Protein AF-A0A0L6VT20-F1 (afdb_monomer)

Organism: NCBI:txid27349

pLDDT: mean 80.88, std 16.3, range [39.09, 96.62]

Secondary structure (DSSP, 8-state):
--HHHHTTSTT-EEEEEEEEEEEEEEE-TTS-EEEEEEEEEEEEEEETTTS-HHHHHHHHHHHHHHHSTTHHHHHHHHT-S---HHHHHHHHHHHHHTT-SEEEEEEE---HHHHHHHHHHHHHHHHHHHHHHHHHHHHHHHHTTS-------------PPP-

Structure (mmCIF, N/CA/C/O backbone):
data_AF-A0A0L6VT20-F1
#
_entry.id   AF-A0A0L6VT20-F1
#
loop_
_atom_site.group_PDB
_atom_site.id
_atom_site.type_symbol
_atom_site.label_atom_id
_atom_site.label_alt_id
_atom_site.label_comp_id
_atom_site.label_asym_id
_atom_site.label_entity_id
_atom_site.label_seq_id
_atom_site.pdbx_PDB_ins_code
_atom_site.Cartn_x
_atom_site.Cartn_y
_atom_site.Cartn_z
_atom_site.occupancy
_atom_site.B_iso_or_equiv
_atom_site.auth_seq_id
_atom_site.auth_comp_id
_atom_site.auth_asym_id
_atom_site.auth_atom_id
_atom_site.pdbx_PDB_model_num
ATOM 1 N N . MET A 1 1 ? 6.187 13.310 29.687 1.00 51.03 1 MET A N 1
ATOM 2 C CA . MET A 1 1 ? 5.054 12.446 29.311 1.00 51.03 1 MET A CA 1
ATOM 3 C C . MET A 1 1 ? 4.873 11.420 30.413 1.00 51.03 1 MET A C 1
ATOM 5 O O . MET A 1 1 ? 5.874 10.930 30.921 1.00 51.03 1 MET A O 1
ATOM 9 N N . ASP A 1 2 ? 3.636 11.226 30.868 1.00 49.44 2 ASP A N 1
ATOM 10 C CA . ASP A 1 2 ? 3.290 10.273 31.927 1.00 49.44 2 ASP A CA 1
ATOM 11 C C . ASP A 1 2 ? 3.105 8.881 31.290 1.00 49.44 2 ASP A C 1
ATOM 13 O O . ASP A 1 2 ? 2.214 8.739 30.449 1.00 49.44 2 ASP A O 1
ATOM 17 N N . PRO A 1 3 ? 3.906 7.864 31.659 1.00 59.19 3 PRO A N 1
ATOM 18 C CA . PRO A 1 3 ? 3.813 6.515 31.088 1.00 59.19 3 PRO A CA 1
ATOM 19 C C . PRO A 1 3 ? 2.463 5.828 31.359 1.00 59.19 3 PRO A C 1
ATOM 21 O O . PRO A 1 3 ? 2.144 4.812 30.747 1.00 59.19 3 PRO A O 1
ATOM 24 N N . SER A 1 4 ? 1.641 6.380 32.255 1.00 57.66 4 SER A N 1
ATOM 25 C CA . SER A 1 4 ? 0.294 5.884 32.544 1.00 57.66 4 SER A CA 1
ATOM 26 C C . SER A 1 4 ? -0.717 6.228 31.444 1.00 57.66 4 SER A C 1
ATOM 28 O O . SER A 1 4 ? -1.735 5.551 31.340 1.00 57.66 4 SER A O 1
ATOM 30 N N . ILE A 1 5 ? -0.459 7.256 30.622 1.00 55.66 5 ILE A N 1
ATOM 31 C CA . ILE A 1 5 ? -1.345 7.640 29.507 1.00 55.66 5 ILE A CA 1
ATOM 32 C C . ILE A 1 5 ? -1.154 6.705 28.303 1.00 55.66 5 ILE A C 1
ATOM 34 O O . ILE A 1 5 ? -2.144 6.323 27.684 1.00 55.66 5 ILE A O 1
ATOM 38 N N . GLU A 1 6 ? 0.075 6.250 28.033 1.00 55.34 6 GLU A N 1
ATOM 39 C CA . GLU A 1 6 ? 0.382 5.331 26.919 1.00 55.34 6 GLU A CA 1
ATOM 40 C C . GLU A 1 6 ? -0.306 3.961 27.050 1.00 55.34 6 GLU A C 1
ATOM 42 O O . GLU A 1 6 ? -0.671 3.337 26.057 1.00 55.34 6 GLU A O 1
ATOM 47 N N . LEU A 1 7 ? -0.540 3.483 28.277 1.00 60.34 7 LEU A N 1
ATOM 48 C CA . LEU A 1 7 ? -1.258 2.222 28.501 1.00 60.34 7 LEU A CA 1
ATOM 49 C C . LEU A 1 7 ? -2.780 2.352 28.354 1.00 60.34 7 LEU A C 1
ATOM 51 O O . LEU A 1 7 ? -3.451 1.345 28.136 1.00 60.34 7 LEU A O 1
ATOM 55 N N . LEU A 1 8 ? -3.335 3.562 28.473 1.00 64.38 8 LEU A N 1
ATOM 56 C CA . LEU A 1 8 ? -4.781 3.793 28.378 1.00 64.38 8 LEU A CA 1
ATOM 57 C C . LEU A 1 8 ? -5.268 3.918 26.930 1.00 64.38 8 LEU A C 1
ATOM 59 O O . LEU A 1 8 ? -6.458 3.740 26.676 1.00 64.38 8 LEU A O 1
ATOM 63 N N . SER A 1 9 ? -4.371 4.218 25.990 1.00 73.12 9 SER A N 1
ATOM 64 C CA . SER A 1 9 ? -4.683 4.366 24.567 1.00 73.12 9 SER A CA 1
ATOM 65 C C . SER A 1 9 ? -4.576 3.056 23.781 1.00 73.12 9 SER A C 1
ATOM 67 O O . SER A 1 9 ? -5.111 2.971 22.670 1.00 73.12 9 SER A O 1
ATOM 69 N N . LEU A 1 10 ? -3.943 2.016 24.334 1.00 84.81 10 LEU A N 1
ATOM 70 C CA . LEU A 1 10 ? -3.801 0.719 23.670 1.00 84.81 10 LEU A CA 1
ATOM 71 C C . LEU A 1 10 ? -5.170 0.105 23.331 1.00 84.81 10 LEU A C 1
ATOM 73 O O . LEU A 1 10 ? -6.092 0.097 24.142 1.00 84.81 10 LEU A O 1
ATOM 77 N N . GLY A 1 11 ? -5.302 -0.428 22.118 1.00 87.38 11 GLY A N 1
ATOM 78 C CA . GLY A 1 11 ? -6.552 -0.994 21.616 1.00 87.38 11 GLY A CA 1
ATOM 79 C C . GLY A 1 11 ? -7.567 0.045 21.135 1.00 87.38 11 GLY A C 1
ATOM 80 O O . GLY A 1 11 ? -8.661 -0.331 20.722 1.00 87.38 11 GLY A O 1
ATOM 81 N N . THR A 1 12 ? -7.227 1.340 21.134 1.00 90.56 12 THR A N 1
ATOM 82 C CA . THR A 1 12 ? -8.112 2.373 20.576 1.00 90.56 12 THR A CA 1
ATOM 83 C C . THR A 1 12 ? -8.355 2.105 19.086 1.00 90.56 12 THR A C 1
ATOM 85 O O . THR A 1 12 ? -7.387 2.019 18.321 1.00 90.56 12 THR A O 1
ATOM 88 N N . PRO A 1 13 ? -9.622 1.984 18.643 1.00 93.75 13 PRO A N 1
ATOM 89 C CA . PRO A 1 13 ? -9.936 1.763 17.243 1.00 93.75 13 PRO A CA 1
ATOM 90 C C . PRO A 1 13 ? -9.739 3.053 16.440 1.00 93.75 13 PRO A C 1
ATOM 92 O O . PRO A 1 13 ? -10.381 4.075 16.687 1.00 93.75 13 PRO A O 1
ATOM 95 N N . VAL A 1 14 ? -8.882 2.983 15.429 1.00 94.88 14 VAL A N 1
ATOM 96 C CA . VAL A 1 14 ? -8.586 4.050 14.475 1.00 94.88 14 VAL A CA 1
ATOM 97 C C . VAL A 1 14 ? -9.022 3.597 13.088 1.00 94.88 14 VAL A C 1
ATOM 99 O O . VAL A 1 14 ? -8.600 2.557 12.578 1.00 94.88 14 VAL A O 1
ATOM 102 N N . LYS A 1 15 ? -9.881 4.382 12.441 1.00 96.62 15 LYS A N 1
ATOM 103 C CA . LYS A 1 15 ? -10.275 4.136 11.056 1.00 96.62 15 LYS A CA 1
ATOM 104 C C . LYS A 1 15 ? -9.187 4.640 10.115 1.00 96.62 15 LYS A C 1
ATOM 106 O O . LYS A 1 15 ? -8.813 5.808 10.155 1.00 96.62 15 LYS A O 1
ATOM 111 N N . VAL A 1 16 ? -8.725 3.785 9.215 1.00 95.25 16 VAL A N 1
ATOM 112 C CA . VAL A 1 16 ? -7.768 4.157 8.172 1.00 95.25 16 VAL A CA 1
ATOM 113 C C . VAL A 1 16 ? -8.502 4.270 6.843 1.00 95.25 16 VAL A C 1
ATOM 115 O O . VAL A 1 16 ? -8.958 3.268 6.291 1.00 95.25 16 VAL A O 1
ATOM 118 N N . LEU A 1 17 ? -8.604 5.490 6.318 1.00 96.06 17 LEU A N 1
ATOM 119 C CA . LEU A 1 17 ? -9.138 5.773 4.992 1.00 96.06 17 LEU A CA 1
ATOM 120 C C . LEU A 1 17 ? -8.035 5.615 3.947 1.00 96.06 17 LEU A C 1
ATOM 122 O O . LEU A 1 17 ? -7.075 6.382 3.922 1.00 96.06 17 LEU A O 1
ATOM 126 N N . ILE A 1 18 ? -8.180 4.632 3.069 1.00 94.56 18 ILE A N 1
ATOM 127 C CA . ILE A 1 18 ? -7.185 4.273 2.064 1.00 94.56 18 ILE A CA 1
ATOM 128 C C . ILE A 1 18 ? -7.629 4.840 0.721 1.00 94.56 18 ILE A C 1
ATOM 130 O O . ILE A 1 18 ? -8.602 4.372 0.136 1.00 94.56 18 ILE A O 1
ATOM 134 N N . LYS A 1 19 ? -6.894 5.822 0.209 1.00 94.50 19 LYS A N 1
ATOM 135 C CA . LYS A 1 19 ? -7.052 6.346 -1.152 1.00 94.50 19 LYS A CA 1
ATOM 136 C C . LYS A 1 19 ? -5.949 5.769 -2.015 1.00 94.50 19 LYS A C 1
ATOM 138 O O . LYS A 1 19 ? -4.782 5.870 -1.640 1.00 94.50 19 LYS A O 1
ATOM 143 N N . PHE A 1 20 ? -6.277 5.186 -3.162 1.00 92.12 20 PHE A N 1
ATOM 144 C CA . PHE A 1 20 ? -5.255 4.611 -4.031 1.00 92.12 20 PHE A CA 1
ATOM 145 C C . PHE A 1 20 ? -5.377 5.058 -5.483 1.00 92.12 20 PHE A C 1
ATOM 147 O O . PHE A 1 20 ? -6.468 5.220 -6.019 1.00 92.12 20 PHE A O 1
ATOM 154 N N . SER A 1 21 ? -4.220 5.235 -6.119 1.00 92.12 21 SER A N 1
ATOM 155 C CA . SER A 1 21 ? -4.053 5.488 -7.547 1.00 92.12 21 SER A CA 1
ATOM 156 C C . SER A 1 21 ? -2.948 4.580 -8.082 1.00 92.12 21 SER A C 1
ATOM 158 O O . SER A 1 21 ? -1.760 4.773 -7.809 1.00 92.12 21 SER A O 1
ATOM 160 N N . LEU A 1 22 ? -3.353 3.528 -8.793 1.00 90.81 22 LEU A N 1
ATOM 161 C CA . LEU A 1 22 ? -2.498 2.422 -9.218 1.00 90.81 22 LEU A CA 1
ATOM 162 C C . LEU A 1 22 ? -2.567 2.232 -10.736 1.00 90.81 22 LEU A C 1
ATOM 164 O O . LEU A 1 22 ? -3.502 2.666 -11.397 1.00 90.81 22 LEU A O 1
ATOM 168 N N . PHE A 1 23 ? -1.583 1.530 -11.292 1.00 90.00 23 PHE A N 1
ATOM 169 C CA . PHE A 1 23 ? -1.570 1.099 -12.691 1.00 90.00 23 PHE A CA 1
ATOM 170 C C . PHE A 1 23 ? -1.623 -0.426 -12.782 1.00 90.00 23 PHE A C 1
ATOM 172 O O . PHE A 1 23 ? -0.671 -1.118 -12.423 1.00 90.00 23 PHE A O 1
ATOM 179 N N . ILE A 1 24 ? -2.712 -0.969 -13.309 1.00 88.44 24 ILE A N 1
ATOM 180 C CA . ILE A 1 24 ? -2.854 -2.411 -13.523 1.00 88.44 24 ILE A CA 1
ATOM 181 C C . ILE A 1 24 ? -2.384 -2.801 -14.931 1.00 88.44 24 ILE A C 1
ATOM 183 O O . ILE A 1 24 ? -2.573 -2.040 -15.887 1.00 88.44 24 ILE A O 1
ATOM 187 N N . PRO A 1 25 ? -1.758 -3.978 -15.097 1.00 87.25 25 PRO A N 1
ATOM 188 C CA . PRO A 1 25 ? -1.450 -4.492 -16.417 1.00 87.25 25 PRO A CA 1
ATOM 189 C C . PRO A 1 25 ? -2.742 -4.953 -17.103 1.00 87.25 25 PRO A C 1
ATOM 191 O O . PRO A 1 25 ? -3.470 -5.793 -16.585 1.00 87.25 25 PRO A O 1
ATOM 194 N N . ALA A 1 26 ? -2.995 -4.433 -18.296 1.00 88.25 26 ALA A N 1
ATOM 195 C CA . ALA A 1 26 ? -4.074 -4.851 -19.180 1.00 88.25 26 ALA A CA 1
ATOM 196 C C . ALA A 1 26 ? -3.505 -5.233 -20.550 1.00 88.25 26 ALA A C 1
ATOM 198 O O . ALA A 1 26 ? -2.336 -4.975 -20.850 1.00 88.25 26 ALA A O 1
ATOM 199 N N . LYS A 1 27 ? -4.332 -5.841 -21.395 1.00 89.00 27 LYS A N 1
ATOM 200 C CA . LYS A 1 27 ? -4.003 -6.083 -22.799 1.00 89.00 27 LYS A CA 1
ATOM 201 C C . LYS A 1 27 ? -4.845 -5.180 -23.685 1.00 89.00 27 LYS A C 1
ATOM 203 O O . LYS A 1 27 ? -6.040 -5.023 -23.452 1.00 89.00 27 LYS A O 1
ATOM 208 N N . ASN A 1 28 ? -4.231 -4.601 -24.710 1.00 88.00 28 ASN A N 1
ATOM 209 C CA . ASN A 1 28 ? -4.969 -3.884 -25.747 1.00 88.00 28 ASN A CA 1
ATOM 210 C C . ASN A 1 28 ? -5.473 -4.838 -26.848 1.00 88.00 28 ASN A C 1
ATOM 212 O O . ASN A 1 28 ? -5.166 -6.028 -26.841 1.00 88.00 28 ASN A O 1
ATOM 216 N N . LYS A 1 29 ? -6.192 -4.300 -27.845 1.00 89.25 29 LYS A N 1
ATOM 217 C CA . LYS A 1 29 ? -6.720 -5.065 -28.997 1.00 89.25 29 LYS A CA 1
ATOM 218 C C . LYS A 1 29 ? -5.659 -5.836 -29.807 1.00 89.25 29 LYS A C 1
ATOM 220 O O . LYS A 1 29 ? -6.023 -6.656 -30.634 1.00 89.25 29 LYS A O 1
ATOM 225 N N . LYS A 1 30 ? -4.367 -5.541 -29.621 1.00 90.44 30 LYS A N 1
ATOM 226 C CA . LYS A 1 30 ? -3.233 -6.195 -30.298 1.00 90.44 30 LYS A CA 1
ATOM 227 C C . LYS A 1 30 ? -2.473 -7.148 -29.362 1.00 90.44 30 LYS A C 1
ATOM 229 O O . LYS A 1 30 ? -1.294 -7.392 -29.598 1.00 90.44 30 LYS A O 1
ATOM 234 N N . ASP A 1 31 ? -3.091 -7.577 -28.257 1.00 87.31 31 ASP A N 1
ATOM 235 C CA . ASP A 1 31 ? -2.490 -8.394 -27.188 1.00 87.31 31 ASP A CA 1
ATOM 236 C C . ASP A 1 31 ? -1.232 -7.794 -26.529 1.00 87.31 31 ASP A C 1
ATOM 238 O O . ASP A 1 31 ? -0.550 -8.447 -25.737 1.00 87.31 31 ASP A O 1
ATOM 242 N N . LYS A 1 32 ? -0.923 -6.517 -26.789 1.00 87.81 32 LYS A N 1
ATOM 243 C CA . LYS A 1 32 ? 0.225 -5.851 -26.170 1.00 87.81 32 LYS A CA 1
ATOM 244 C C . LYS A 1 32 ? -0.135 -5.435 -24.751 1.00 87.81 32 LYS A C 1
ATOM 246 O O . LYS A 1 32 ? -1.195 -4.846 -24.522 1.00 87.81 32 LYS A O 1
ATOM 251 N N . LYS A 1 33 ? 0.784 -5.695 -23.817 1.00 87.75 33 LYS A N 1
ATOM 252 C CA . LYS A 1 33 ? 0.678 -5.237 -22.431 1.00 87.75 33 LYS A CA 1
ATOM 253 C C . LYS A 1 33 ? 0.634 -3.708 -22.392 1.00 87.75 33 LYS A C 1
ATOM 255 O O . LYS A 1 33 ? 1.520 -3.039 -22.919 1.00 87.75 33 LYS A O 1
ATOM 260 N N . THR A 1 34 ? -0.382 -3.174 -21.736 1.00 88.94 34 THR A N 1
ATOM 261 C CA . THR A 1 34 ? -0.574 -1.752 -21.453 1.00 88.94 34 THR A CA 1
ATOM 262 C C . THR A 1 34 ? -0.796 -1.558 -19.961 1.00 88.94 34 THR A C 1
ATOM 264 O O . THR A 1 34 ? -1.241 -2.473 -19.274 1.00 88.94 34 THR A O 1
ATOM 267 N N . TRP A 1 35 ? -0.501 -0.369 -19.453 1.00 89.19 35 TRP A N 1
ATOM 268 C CA . TRP A 1 35 ? -0.766 -0.006 -18.064 1.00 89.19 35 TRP A CA 1
ATOM 269 C C . TRP A 1 35 ? -1.999 0.891 -18.014 1.00 89.19 35 TRP A C 1
ATOM 271 O O . TRP A 1 35 ? -2.015 1.933 -18.666 1.00 89.19 35 TRP A O 1
ATOM 281 N N . VAL A 1 36 ? -3.028 0.474 -17.280 1.00 90.25 36 VAL A N 1
ATOM 282 C CA . VAL A 1 36 ? -4.284 1.221 -17.125 1.00 90.25 36 VAL A CA 1
ATOM 283 C C . VAL A 1 36 ? -4.337 1.789 -15.717 1.00 90.25 36 VAL A C 1
ATOM 285 O O . VAL A 1 36 ? -4.154 1.050 -14.752 1.00 90.25 36 VAL A O 1
ATOM 288 N N . GLY A 1 37 ? -4.550 3.100 -15.616 1.00 91.19 37 GLY A N 1
ATOM 289 C CA . GLY A 1 37 ? -4.726 3.776 -14.336 1.00 91.19 37 GLY A CA 1
ATOM 290 C C . GLY A 1 37 ? -6.070 3.413 -13.712 1.00 91.19 37 GLY A C 1
ATOM 291 O O . GLY A 1 37 ? -7.091 3.428 -14.398 1.00 91.19 37 GLY A O 1
ATOM 292 N N . VAL A 1 38 ? -6.058 3.091 -12.425 1.00 91.62 38 VAL A N 1
ATOM 293 C CA . VAL A 1 38 ? -7.239 2.825 -11.604 1.00 91.62 38 VAL A CA 1
ATOM 294 C C . VAL A 1 38 ? -7.116 3.621 -10.317 1.00 91.62 38 VAL A C 1
ATOM 296 O O . VAL A 1 38 ? -6.033 3.714 -9.733 1.00 91.62 38 VAL A O 1
ATOM 299 N N . SER A 1 39 ? -8.214 4.223 -9.885 1.00 92.12 39 SER A N 1
ATOM 300 C CA . SER A 1 39 ? -8.250 5.007 -8.658 1.00 92.12 39 SER A CA 1
ATOM 301 C C . SER A 1 39 ? -9.539 4.728 -7.916 1.00 92.12 39 SER A C 1
ATOM 303 O O . SER A 1 39 ? -10.599 4.699 -8.538 1.00 92.12 39 SER A O 1
ATOM 305 N N . ASP A 1 40 ? -9.432 4.516 -6.611 1.00 94.19 40 ASP A N 1
ATOM 306 C CA . ASP A 1 40 ? -10.578 4.269 -5.744 1.00 94.19 40 ASP A CA 1
ATOM 307 C C . ASP A 1 40 ? -10.231 4.593 -4.282 1.00 94.19 40 ASP A C 1
ATOM 309 O O . ASP A 1 40 ? -9.104 4.991 -3.951 1.00 94.19 40 ASP A O 1
ATOM 313 N N . GLN A 1 41 ? -11.212 4.417 -3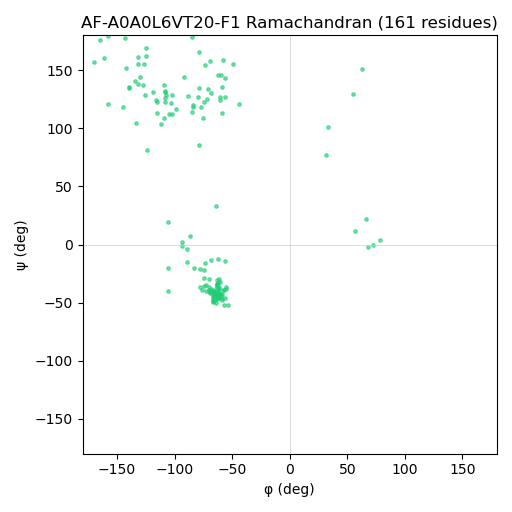.403 1.00 94.56 41 GLN A N 1
ATOM 314 C CA . GLN A 1 41 ? -11.090 4.598 -1.969 1.00 94.56 41 GLN A CA 1
ATOM 315 C C . GLN A 1 41 ? -11.744 3.439 -1.212 1.00 94.56 41 GLN A C 1
ATOM 317 O O . GLN A 1 41 ? -12.819 2.962 -1.556 1.00 94.56 41 GLN A O 1
ATOM 322 N N . THR A 1 42 ? -11.109 3.014 -0.126 1.00 95.38 42 THR A N 1
ATOM 323 C CA . THR A 1 42 ? -11.636 2.007 0.800 1.00 95.38 42 THR A CA 1
ATOM 324 C C . THR A 1 42 ? -11.247 2.361 2.232 1.00 95.38 42 THR A C 1
ATOM 326 O O . THR A 1 42 ? -10.566 3.360 2.466 1.00 95.38 42 THR A O 1
ATOM 329 N N . GLN A 1 43 ? -11.689 1.582 3.212 1.00 96.56 43 GLN A N 1
ATOM 330 C CA . GLN A 1 43 ? -11.361 1.813 4.615 1.00 96.56 43 GLN A CA 1
ATOM 331 C C . GLN A 1 43 ? -11.143 0.502 5.361 1.00 96.56 43 GLN A C 1
ATOM 333 O O . GLN A 1 43 ? -11.749 -0.519 5.035 1.00 96.56 43 GLN A O 1
ATOM 338 N N . ILE A 1 44 ? -10.312 0.560 6.396 1.00 96.38 44 ILE A N 1
ATOM 339 C CA . ILE A 1 44 ? -10.120 -0.515 7.374 1.00 96.38 44 ILE A CA 1
ATOM 340 C C . ILE A 1 44 ? -10.190 0.066 8.788 1.00 96.38 44 ILE A C 1
ATOM 342 O O . ILE A 1 44 ? -10.047 1.276 8.978 1.00 96.38 44 ILE A O 1
ATOM 346 N N . LEU A 1 45 ? -10.415 -0.793 9.776 1.00 96.56 45 LEU A N 1
ATOM 347 C CA . LEU A 1 45 ? -10.347 -0.439 11.189 1.00 96.56 45 LEU A CA 1
ATOM 348 C C . LEU A 1 45 ? -9.102 -1.089 11.788 1.00 96.56 45 LEU A C 1
ATOM 350 O O . LEU A 1 45 ? -8.862 -2.265 11.537 1.00 96.56 45 LEU A O 1
ATOM 354 N N . VAL A 1 46 ? -8.314 -0.319 12.530 1.00 94.62 46 VAL A N 1
ATOM 355 C CA . VAL A 1 46 ? -7.033 -0.734 13.110 1.00 94.62 46 VAL A CA 1
ATOM 356 C C . VAL A 1 46 ? -7.055 -0.422 14.595 1.00 94.62 46 VAL A C 1
ATOM 358 O O . VAL A 1 46 ? -7.508 0.644 14.990 1.00 94.62 46 VAL A O 1
ATOM 361 N N . GLU A 1 47 ? -6.564 -1.332 15.422 1.00 92.94 47 GLU A N 1
ATOM 362 C CA . GLU A 1 47 ? -6.468 -1.128 16.868 1.00 92.94 47 GLU A CA 1
ATOM 363 C C . GLU A 1 47 ? -5.044 -0.702 17.230 1.00 92.94 47 GLU A C 1
ATOM 365 O O . GLU A 1 47 ? -4.089 -1.457 17.008 1.00 92.94 47 GLU A O 1
ATOM 370 N N . TYR A 1 48 ? -4.893 0.513 17.769 1.00 90.50 48 TYR A N 1
ATOM 371 C CA . TYR A 1 48 ? -3.585 1.072 18.117 1.00 90.50 48 TYR A CA 1
ATOM 372 C C . TYR A 1 48 ? -2.826 0.154 19.084 1.00 90.50 48 TYR A C 1
ATOM 374 O O . TYR A 1 48 ? -3.353 -0.271 20.110 1.00 90.50 48 TYR A O 1
ATOM 382 N N . GLY A 1 49 ? -1.592 -0.197 18.712 1.00 87.56 49 GLY A N 1
ATOM 383 C CA . GLY A 1 49 ? -0.701 -1.074 19.475 1.00 87.56 49 GLY A CA 1
ATOM 384 C C . GLY A 1 49 ? -1.117 -2.551 19.579 1.00 87.56 49 GLY A C 1
ATOM 385 O O . GLY A 1 49 ? -0.353 -3.342 20.125 1.00 87.56 49 GLY A O 1
ATOM 386 N N . LEU A 1 50 ? -2.264 -2.954 19.016 1.00 90.94 50 LEU A N 1
ATOM 387 C CA . LEU A 1 50 ? -2.672 -4.365 18.902 1.00 90.94 50 LEU A CA 1
ATOM 388 C C . LEU A 1 50 ? -2.533 -4.891 17.475 1.00 90.94 50 LEU A C 1
ATOM 390 O O . LEU A 1 50 ? -2.094 -6.019 17.258 1.00 90.94 50 LEU A O 1
ATOM 394 N N . THR A 1 51 ? -2.883 -4.073 16.483 1.00 92.69 51 THR A N 1
ATOM 395 C CA . THR A 1 51 ? -2.730 -4.451 15.078 1.00 92.69 51 THR A CA 1
ATOM 396 C C . THR A 1 51 ? -1.267 -4.328 14.674 1.00 92.69 51 THR A C 1
ATOM 398 O O . THR A 1 51 ? -0.689 -3.235 14.699 1.00 92.69 51 THR A O 1
ATOM 401 N N . SER A 1 52 ? -0.661 -5.446 14.273 1.00 91.50 52 SER A N 1
ATOM 402 C CA . SER A 1 52 ? 0.722 -5.440 13.807 1.00 91.50 52 SER A CA 1
ATOM 403 C C . SER A 1 52 ? 0.848 -4.718 12.464 1.00 91.50 52 SER A C 1
ATOM 405 O O . SER A 1 52 ? -0.096 -4.620 11.678 1.00 91.50 52 SER A O 1
ATOM 407 N N . PHE A 1 53 ? 2.054 -4.247 12.148 1.00 89.50 53 PHE A N 1
ATOM 408 C CA . PHE A 1 53 ? 2.304 -3.634 10.843 1.00 89.50 53 PHE A CA 1
ATOM 409 C C . PHE A 1 53 ? 2.097 -4.622 9.679 1.00 89.50 53 PHE A C 1
ATOM 411 O O . PHE A 1 53 ? 1.628 -4.231 8.612 1.00 89.50 53 PHE A O 1
ATOM 418 N N . GLY A 1 54 ? 2.390 -5.910 9.889 1.00 89.69 54 GLY A N 1
ATOM 419 C CA . GLY A 1 54 ? 2.117 -6.949 8.894 1.00 89.69 54 GLY A CA 1
ATOM 420 C C . GLY A 1 54 ? 0.618 -7.135 8.645 1.00 89.69 54 GLY A C 1
ATOM 421 O O . GLY A 1 54 ? 0.197 -7.244 7.491 1.00 89.69 54 GLY A O 1
ATOM 422 N N . ASP A 1 55 ? -0.192 -7.091 9.705 1.00 92.19 55 ASP A N 1
ATOM 423 C CA . ASP A 1 55 ? -1.651 -7.180 9.596 1.00 92.19 55 ASP A CA 1
ATOM 424 C C . ASP A 1 55 ? -2.228 -5.965 8.881 1.00 92.19 55 ASP A C 1
ATOM 426 O O . ASP A 1 55 ? -3.033 -6.132 7.967 1.00 92.19 55 ASP A O 1
ATOM 430 N N . LEU A 1 56 ? -1.744 -4.757 9.199 1.00 91.69 56 LEU 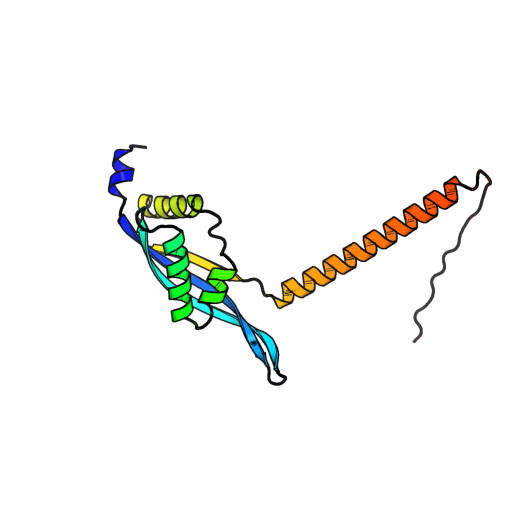A N 1
ATOM 431 C CA . LEU A 1 56 ? -2.097 -3.546 8.459 1.00 91.69 56 LEU A CA 1
ATOM 432 C C . LEU A 1 56 ? -1.832 -3.727 6.960 1.00 91.69 56 LEU A C 1
ATOM 434 O O . LEU A 1 56 ? -2.722 -3.492 6.144 1.00 91.69 56 LEU A O 1
ATOM 438 N N . GLN A 1 57 ? -0.623 -4.151 6.580 1.00 90.19 57 GLN A N 1
ATOM 439 C CA . GLN A 1 57 ? -0.264 -4.345 5.172 1.00 90.19 57 GLN A CA 1
ATOM 440 C C . GLN A 1 57 ? -1.182 -5.360 4.485 1.00 90.19 57 GLN A C 1
ATOM 442 O O . GLN A 1 57 ? -1.632 -5.129 3.357 1.00 90.19 57 GLN A O 1
ATOM 447 N N . ASN A 1 58 ? -1.487 -6.464 5.167 1.00 91.62 58 ASN A N 1
ATOM 448 C CA . ASN A 1 58 ? -2.389 -7.485 4.658 1.00 91.62 58 ASN A CA 1
ATOM 449 C C . ASN A 1 58 ? -3.820 -6.947 4.496 1.00 91.62 58 ASN A C 1
ATOM 451 O O . ASN A 1 58 ? -4.426 -7.115 3.439 1.00 91.62 58 ASN A O 1
ATOM 455 N N . TRP A 1 59 ? -4.350 -6.240 5.494 1.00 94.56 59 TRP A N 1
ATOM 456 C CA . TRP A 1 59 ? -5.697 -5.667 5.455 1.00 94.56 59 TRP A CA 1
ATOM 457 C C . TRP A 1 59 ? -5.834 -4.587 4.391 1.00 94.56 59 TRP A C 1
ATOM 459 O O . TRP A 1 59 ? -6.824 -4.579 3.665 1.00 94.56 59 TRP A O 1
ATOM 469 N N . VAL A 1 60 ? -4.824 -3.731 4.222 1.00 92.56 60 VAL A N 1
ATOM 470 C CA . VAL A 1 60 ? -4.771 -2.756 3.124 1.00 92.56 60 VAL A CA 1
ATOM 471 C C . VAL A 1 60 ? -4.827 -3.472 1.772 1.00 92.56 60 VAL A C 1
ATOM 473 O O . VAL A 1 60 ? -5.606 -3.079 0.900 1.00 92.56 60 VAL A O 1
ATOM 476 N N . ALA A 1 61 ? -4.047 -4.543 1.589 1.00 92.12 61 ALA A N 1
ATOM 477 C CA . ALA A 1 61 ? -4.045 -5.319 0.351 1.00 92.12 61 ALA A CA 1
ATOM 478 C C . ALA A 1 61 ? -5.396 -5.983 0.070 1.00 92.12 61 ALA A C 1
ATOM 480 O O . ALA A 1 61 ? -5.882 -5.913 -1.060 1.00 92.12 61 ALA A O 1
ATOM 481 N N . VAL A 1 62 ? -6.013 -6.589 1.086 1.00 93.75 62 VAL A N 1
ATOM 482 C CA . VAL A 1 62 ? -7.339 -7.209 0.984 1.00 93.75 62 VAL A CA 1
ATOM 483 C C . VAL A 1 62 ? -8.401 -6.157 0.667 1.00 93.75 62 VAL A C 1
ATOM 485 O O . VAL A 1 62 ? -9.142 -6.324 -0.298 1.00 93.75 62 VAL A O 1
ATOM 488 N N . ALA A 1 63 ? -8.447 -5.051 1.413 1.00 94.94 63 ALA A N 1
ATOM 489 C CA . ALA A 1 63 ? -9.443 -3.996 1.240 1.00 94.94 63 ALA A CA 1
ATOM 490 C C . ALA A 1 63 ? -9.379 -3.365 -0.155 1.00 94.94 63 ALA A C 1
ATOM 492 O O . ALA A 1 63 ? -10.411 -3.166 -0.796 1.00 94.94 63 ALA A O 1
ATOM 493 N N . CYS A 1 64 ? -8.173 -3.097 -0.659 1.00 93.19 64 CYS A N 1
ATOM 494 C CA . CYS A 1 64 ? -8.009 -2.585 -2.013 1.00 93.19 64 CYS A CA 1
ATOM 495 C C . CYS A 1 64 ? -8.380 -3.632 -3.065 1.00 93.19 64 CYS A C 1
ATOM 497 O O . CYS A 1 64 ? -9.027 -3.283 -4.044 1.00 93.19 64 CYS A O 1
ATOM 499 N N . ASN A 1 65 ? -8.023 -4.909 -2.872 1.00 93.75 65 ASN A N 1
ATOM 500 C CA . ASN A 1 65 ? -8.397 -5.969 -3.813 1.00 93.75 65 ASN A CA 1
ATOM 501 C C . ASN A 1 65 ? -9.915 -6.159 -3.904 1.00 93.75 65 ASN A C 1
ATOM 503 O O . ASN A 1 65 ? -10.424 -6.483 -4.974 1.00 93.75 65 ASN A O 1
ATOM 507 N N . THR A 1 66 ? -10.617 -5.952 -2.791 1.00 93.75 66 THR A N 1
ATOM 508 C CA . THR A 1 66 ? -12.081 -5.941 -2.736 1.00 93.75 66 THR A CA 1
ATOM 509 C C . THR A 1 66 ? -12.661 -4.726 -3.457 1.00 93.75 66 THR A C 1
ATOM 511 O O . THR A 1 66 ? -13.634 -4.880 -4.187 1.00 93.75 66 THR A O 1
ATOM 514 N N . ALA A 1 67 ? -12.059 -3.540 -3.297 1.00 92.75 67 ALA A N 1
ATOM 515 C CA . ALA A 1 67 ? -12.480 -2.334 -4.015 1.00 92.75 67 ALA A CA 1
ATOM 516 C C . ALA A 1 67 ? -12.231 -2.453 -5.530 1.00 92.75 67 ALA A C 1
ATOM 518 O O . ALA A 1 67 ? -13.102 -2.159 -6.342 1.00 92.75 67 ALA A O 1
ATOM 519 N N . PHE A 1 68 ? -11.058 -2.958 -5.920 1.00 89.94 68 PHE A N 1
ATOM 520 C CA . PHE A 1 68 ? -10.691 -3.170 -7.312 1.00 89.94 68 PHE A CA 1
ATOM 521 C C . PHE A 1 68 ? -9.830 -4.431 -7.471 1.00 89.94 68 PHE A C 1
ATOM 523 O O . PHE A 1 68 ? -8.704 -4.511 -6.968 1.00 89.94 68 PHE A O 1
ATOM 530 N N . ALA A 1 69 ? -10.333 -5.410 -8.225 1.00 89.44 69 ALA A N 1
ATOM 531 C CA . ALA A 1 69 ? -9.677 -6.703 -8.401 1.00 89.44 69 ALA A CA 1
ATOM 532 C C . ALA A 1 69 ? -8.239 -6.582 -8.944 1.00 89.44 69 ALA A C 1
ATOM 534 O O . ALA A 1 69 ? -7.947 -5.768 -9.822 1.00 89.44 69 ALA A O 1
ATOM 535 N N . ASN A 1 70 ? -7.347 -7.456 -8.468 1.00 85.06 70 ASN A N 1
ATOM 536 C CA . ASN A 1 70 ? -5.917 -7.522 -8.808 1.00 85.06 70 ASN A CA 1
ATOM 537 C C . ASN A 1 70 ? -5.042 -6.395 -8.231 1.00 85.06 70 ASN A C 1
ATOM 539 O O . ASN A 1 70 ? -3.823 -6.419 -8.426 1.00 85.06 70 ASN A O 1
ATOM 543 N N . THR A 1 71 ? -5.602 -5.435 -7.489 1.00 87.06 71 THR A N 1
ATOM 544 C CA . THR A 1 71 ? -4.791 -4.411 -6.809 1.00 87.06 71 THR A CA 1
ATOM 545 C C . THR A 1 71 ? -4.042 -4.975 -5.604 1.00 87.06 71 THR A C 1
ATOM 547 O O . THR A 1 71 ? -2.886 -4.613 -5.405 1.00 87.06 71 THR A O 1
ATOM 550 N N . GLY A 1 72 ? -4.602 -5.936 -4.859 1.00 84.44 72 GLY A N 1
ATOM 551 C CA . GLY A 1 72 ? -3.937 -6.528 -3.686 1.00 84.44 72 GLY A CA 1
ATOM 552 C C . GLY A 1 72 ? -2.571 -7.144 -4.002 1.00 84.44 72 GLY A C 1
ATOM 553 O O . GLY A 1 72 ? -1.603 -6.965 -3.260 1.00 84.44 72 GLY A O 1
ATOM 554 N N . SER A 1 73 ? -2.442 -7.806 -5.156 1.00 83.44 73 SER A N 1
ATOM 555 C CA . SER A 1 73 ? -1.163 -8.367 -5.613 1.00 83.44 73 SER A CA 1
ATOM 556 C C . SER A 1 73 ? -0.150 -7.297 -6.028 1.00 83.44 73 SER A C 1
ATOM 558 O O . SER A 1 73 ? 1.053 -7.521 -5.925 1.00 83.44 73 SER A O 1
ATOM 560 N N . ILE A 1 74 ? -0.607 -6.141 -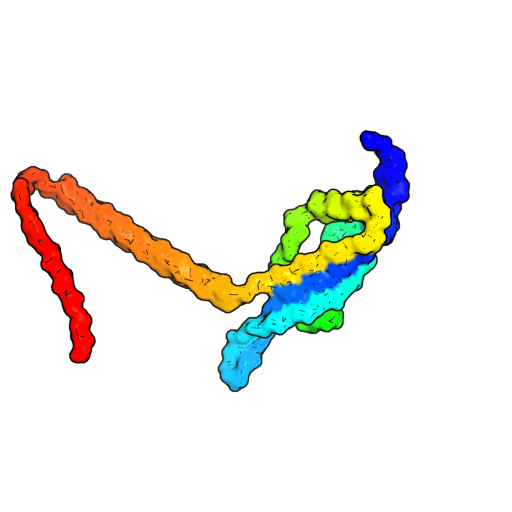6.514 1.00 84.25 74 ILE A N 1
ATOM 561 C CA . ILE A 1 74 ? 0.266 -4.988 -6.786 1.00 84.25 74 ILE A CA 1
ATOM 562 C C . ILE A 1 74 ? 0.755 -4.408 -5.464 1.00 84.25 74 ILE A C 1
ATOM 564 O O . ILE A 1 74 ? 1.929 -4.056 -5.347 1.00 84.25 74 ILE A O 1
ATOM 568 N N . ILE A 1 75 ? -0.136 -4.367 -4.475 1.00 83.44 75 ILE A N 1
ATOM 569 C CA . ILE A 1 75 ? 0.107 -3.743 -3.186 1.00 83.44 75 ILE A CA 1
ATOM 570 C C . ILE A 1 75 ? 1.168 -4.479 -2.379 1.00 83.44 75 ILE A C 1
ATOM 572 O O . ILE A 1 75 ? 2.152 -3.896 -1.929 1.00 83.44 75 ILE A O 1
ATOM 576 N N . THR A 1 76 ? 0.996 -5.789 -2.278 1.00 80.62 76 THR A N 1
ATOM 577 C CA . THR A 1 76 ? 1.923 -6.693 -1.588 1.00 80.62 76 THR A CA 1
ATOM 578 C C . THR A 1 76 ? 3.304 -6.738 -2.240 1.00 80.62 76 THR A C 1
ATOM 580 O O . THR A 1 76 ? 4.311 -6.799 -1.539 1.00 80.62 76 THR A O 1
ATOM 583 N N . LYS A 1 77 ? 3.384 -6.659 -3.576 1.00 75.25 77 LYS A N 1
ATOM 584 C CA . LYS A 1 77 ? 4.663 -6.682 -4.307 1.00 75.25 77 LYS A CA 1
ATOM 585 C C . LYS A 1 77 ? 5.451 -5.382 -4.205 1.00 75.25 77 LYS A C 1
ATOM 587 O O . LYS A 1 77 ? 6.675 -5.430 -4.182 1.00 75.25 77 LYS A O 1
ATOM 592 N N . ASN A 1 78 ? 4.766 -4.240 -4.182 1.00 67.31 78 ASN A N 1
ATOM 593 C CA . ASN A 1 78 ? 5.420 -2.933 -4.240 1.00 67.31 78 ASN A CA 1
ATOM 594 C C . ASN A 1 78 ? 5.698 -2.310 -2.873 1.00 67.31 78 ASN A C 1
ATOM 596 O O . ASN A 1 78 ? 6.207 -1.197 -2.882 1.00 67.31 78 ASN A O 1
ATOM 600 N N . LYS A 1 79 ? 5.380 -2.991 -1.752 1.00 62.94 79 LYS A N 1
ATOM 601 C CA . LYS A 1 79 ? 5.584 -2.517 -0.365 1.00 62.94 79 LYS A CA 1
ATOM 602 C C . LYS A 1 79 ? 5.456 -0.985 -0.273 1.00 62.94 79 LYS A C 1
ATOM 604 O O . LYS A 1 79 ? 6.470 -0.295 -0.270 1.00 62.94 79 LYS A O 1
ATOM 609 N N . PHE A 1 80 ? 4.236 -0.437 -0.297 1.00 64.38 80 PHE A N 1
ATOM 610 C CA . PHE A 1 80 ? 4.093 1.029 -0.280 1.00 64.38 80 PHE A CA 1
ATOM 611 C C . PHE A 1 80 ? 4.758 1.660 0.937 1.00 64.38 80 PHE A C 1
ATOM 613 O O . PHE A 1 80 ? 4.940 1.000 1.958 1.00 64.38 80 PHE A O 1
ATOM 620 N N . GLN A 1 81 ? 5.039 2.955 0.783 1.00 56.00 81 GLN A N 1
ATOM 621 C CA . GLN A 1 81 ? 5.873 3.825 1.615 1.00 56.00 81 GLN A CA 1
ATOM 622 C C . GLN A 1 81 ? 5.385 4.061 3.058 1.00 56.00 81 GLN A C 1
ATOM 624 O O . GLN A 1 81 ? 5.570 5.137 3.616 1.00 56.00 81 GLN A O 1
ATOM 629 N N . VAL A 1 82 ? 4.742 3.092 3.712 1.00 60.16 82 VAL A N 1
ATOM 630 C CA . VAL A 1 82 ? 4.844 3.050 5.173 1.00 60.16 82 VAL A CA 1
ATOM 631 C C . VAL A 1 82 ? 6.202 2.420 5.449 1.00 60.16 82 VAL A C 1
ATOM 633 O O . VAL A 1 82 ? 6.351 1.202 5.522 1.00 60.16 82 VAL A O 1
ATOM 636 N N . ASP A 1 83 ? 7.216 3.284 5.452 1.00 64.19 83 ASP A N 1
ATOM 637 C CA . ASP A 1 83 ? 8.621 2.915 5.262 1.00 64.19 83 ASP A CA 1
ATOM 638 C C . ASP A 1 83 ? 9.205 2.100 6.426 1.00 64.19 83 ASP A C 1
ATOM 640 O O . ASP A 1 83 ? 10.265 1.486 6.293 1.00 64.19 83 ASP A O 1
ATOM 644 N N . SER A 1 84 ? 8.515 2.046 7.569 1.00 71.81 84 SER A N 1
ATOM 645 C CA . SER A 1 84 ? 8.911 1.207 8.696 1.00 71.81 84 SER A CA 1
ATOM 646 C C . SER A 1 84 ? 7.776 0.959 9.690 1.00 71.81 84 SER A C 1
ATOM 648 O O . SER A 1 84 ? 6.816 1.723 9.786 1.00 71.81 84 SER A O 1
ATOM 650 N N . HIS A 1 85 ? 7.946 -0.093 10.493 1.00 79.19 85 HIS A N 1
ATOM 651 C CA . HIS A 1 85 ? 7.101 -0.374 11.653 1.00 79.19 85 HIS A CA 1
ATOM 652 C C . HIS A 1 85 ? 7.050 0.806 12.643 1.00 79.19 85 HIS A C 1
ATOM 654 O O . HIS A 1 85 ? 5.992 1.089 13.194 1.00 79.19 85 HIS A O 1
ATOM 660 N N . VAL A 1 86 ? 8.167 1.521 12.819 1.00 83.75 86 VAL A N 1
ATOM 661 C CA . VAL A 1 86 ? 8.262 2.678 13.723 1.00 83.75 86 VAL A CA 1
ATOM 662 C C . VAL A 1 86 ? 7.393 3.833 13.224 1.00 83.75 86 VAL A C 1
ATOM 664 O O . VAL A 1 86 ? 6.608 4.375 13.990 1.00 83.75 86 VAL A O 1
ATOM 667 N N . ALA A 1 87 ? 7.461 4.150 11.927 1.00 85.62 87 ALA A N 1
ATOM 668 C CA . ALA A 1 87 ? 6.643 5.207 11.328 1.00 85.62 87 ALA A CA 1
ATOM 669 C C . ALA A 1 87 ? 5.137 4.904 11.408 1.00 85.62 87 ALA A C 1
ATOM 671 O O . ALA A 1 87 ? 4.329 5.813 11.567 1.00 85.62 87 ALA A O 1
ATOM 672 N N . TYR A 1 88 ? 4.755 3.627 11.311 1.00 88.12 88 TYR A N 1
ATOM 673 C CA . TYR A 1 88 ? 3.370 3.198 11.507 1.00 88.12 88 TYR A CA 1
ATOM 674 C C . TYR A 1 88 ? 2.871 3.468 12.933 1.00 88.12 88 TYR A C 1
ATOM 676 O O . TYR A 1 88 ? 1.770 3.996 13.096 1.00 88.12 88 TYR A O 1
ATOM 684 N N . LEU A 1 89 ? 3.664 3.104 13.944 1.00 87.31 89 LEU A N 1
ATOM 685 C CA . LEU A 1 89 ? 3.279 3.288 15.342 1.00 87.31 89 LEU A CA 1
ATOM 68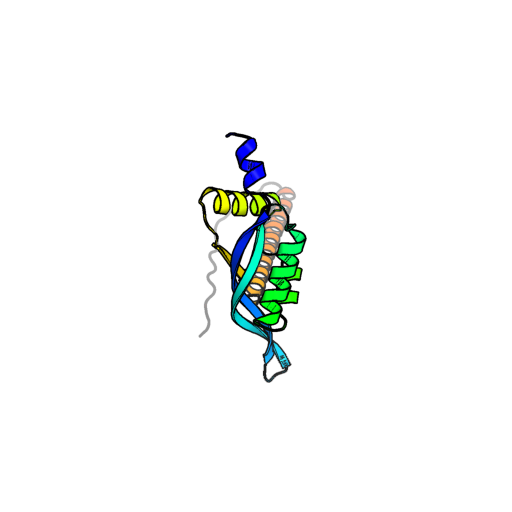6 C C . LEU A 1 89 ? 3.194 4.771 15.709 1.00 87.31 89 LEU A C 1
ATOM 688 O O . LEU A 1 89 ? 2.155 5.183 16.213 1.00 87.31 89 LEU A O 1
ATOM 692 N N . ASP A 1 90 ? 4.211 5.563 15.364 1.00 89.44 90 ASP A N 1
ATOM 693 C CA . ASP A 1 90 ? 4.251 7.014 15.615 1.00 89.44 90 ASP A CA 1
ATOM 694 C C . ASP A 1 90 ? 3.068 7.748 14.958 1.00 89.44 90 ASP A C 1
ATOM 696 O O . ASP A 1 90 ? 2.433 8.624 15.550 1.00 89.44 90 ASP A O 1
ATOM 700 N N . TRP A 1 91 ? 2.698 7.331 13.743 1.00 90.81 91 TRP A N 1
ATOM 701 C CA . TRP A 1 91 ? 1.550 7.883 13.029 1.00 90.81 91 TRP A CA 1
ATOM 702 C C . TRP A 1 91 ? 0.216 7.611 13.735 1.00 90.81 91 TRP A C 1
ATOM 704 O O . TRP A 1 91 ? -0.623 8.515 13.821 1.00 90.81 91 TRP A O 1
ATOM 714 N N . LEU A 1 92 ? 0.003 6.387 14.231 1.00 90.88 92 LEU A N 1
ATOM 715 C CA . LEU A 1 92 ? -1.212 6.052 14.975 1.00 90.88 92 LEU A CA 1
ATOM 716 C C . LEU A 1 92 ? -1.223 6.672 16.372 1.00 90.88 92 LEU A C 1
ATOM 718 O O . LEU A 1 92 ? -2.264 7.173 16.784 1.00 90.88 92 LEU A O 1
ATOM 722 N N . GLU A 1 93 ? -0.089 6.679 17.067 1.00 90.81 93 GLU A N 1
ATOM 723 C CA . GLU A 1 93 ? 0.077 7.317 18.376 1.00 90.81 93 GLU A CA 1
ATOM 724 C C . GLU A 1 93 ? -0.276 8.799 18.291 1.00 90.81 93 GLU A C 1
ATOM 726 O O . GLU A 1 93 ? -1.198 9.262 18.958 1.00 90.81 93 GLU A O 1
ATOM 731 N N . THR A 1 94 ? 0.329 9.508 17.335 1.00 90.94 94 THR A N 1
ATOM 732 C CA . THR A 1 94 ? 0.009 10.910 17.057 1.00 90.94 94 THR A CA 1
ATOM 733 C C . THR A 1 94 ? -1.481 11.098 16.764 1.00 90.94 94 THR A C 1
ATOM 735 O O . THR A 1 94 ? -2.069 12.109 17.149 1.00 90.94 94 THR A O 1
ATOM 738 N N . ALA A 1 95 ? -2.130 10.172 16.055 1.00 90.69 95 ALA A N 1
ATOM 739 C CA . ALA A 1 95 ? -3.563 10.277 15.797 1.00 90.69 95 ALA A CA 1
ATOM 740 C C . ALA A 1 95 ? -4.383 10.142 17.087 1.00 90.69 95 ALA A C 1
ATOM 742 O O . ALA A 1 95 ? -5.245 10.987 17.342 1.00 90.69 95 ALA A O 1
ATOM 743 N N . VAL A 1 96 ? -4.086 9.132 17.904 1.00 90.50 96 VAL A N 1
ATOM 744 C CA . VAL A 1 96 ? -4.798 8.846 19.154 1.00 90.50 96 VAL A CA 1
ATOM 745 C C . VAL A 1 96 ? -4.592 9.957 20.183 1.00 90.50 96 VAL A C 1
ATOM 747 O O . VAL A 1 96 ? -5.578 10.440 20.739 1.00 90.50 96 VAL A O 1
ATOM 750 N N . ASP A 1 97 ? -3.367 10.450 20.354 1.00 89.38 97 ASP A N 1
ATOM 751 C CA . ASP A 1 97 ? -3.039 11.552 21.271 1.00 89.38 97 ASP A CA 1
ATOM 752 C C . ASP A 1 97 ? -3.777 12.847 20.923 1.00 89.38 97 ASP A C 1
ATOM 754 O O . ASP A 1 97 ? -4.165 13.626 21.793 1.00 89.38 97 ASP A O 1
ATOM 758 N N . ASN A 1 98 ? -4.027 13.064 19.631 1.00 89.25 98 ASN A N 1
ATOM 759 C CA . ASN A 1 98 ? -4.809 14.194 19.142 1.00 89.25 98 ASN A CA 1
ATOM 760 C C . ASN A 1 98 ? -6.327 13.922 19.121 1.00 89.25 98 ASN A C 1
ATOM 762 O O . ASN A 1 98 ? -7.081 14.723 18.563 1.00 89.25 98 ASN A O 1
ATOM 766 N N . GLY A 1 99 ? -6.790 12.793 19.669 1.00 87.81 99 GLY A N 1
ATOM 767 C CA . GLY A 1 99 ? -8.201 12.401 19.693 1.00 87.81 99 GLY A CA 1
ATOM 768 C C . GLY A 1 99 ? -8.792 12.109 18.310 1.00 87.81 99 GLY A C 1
ATOM 769 O O . GLY A 1 99 ? -10.007 12.200 18.122 1.00 87.81 99 GLY A O 1
ATOM 770 N N . LYS A 1 100 ? -7.957 11.796 17.311 1.00 90.94 100 LYS A N 1
ATOM 771 C CA . LYS A 1 100 ? -8.405 11.478 15.951 1.00 90.94 100 LYS A CA 1
ATOM 772 C C . LYS A 1 100 ? -8.798 10.008 15.864 1.00 90.94 100 LYS A C 1
ATOM 774 O O . LYS A 1 100 ? -7.971 9.119 16.023 1.00 90.94 100 LYS A O 1
ATOM 779 N N . SER A 1 101 ? -10.054 9.761 15.510 1.00 90.19 101 SER A N 1
ATOM 780 C CA . SER A 1 101 ? -10.579 8.419 15.227 1.00 90.19 101 SER A CA 1
ATOM 781 C C . SER A 1 101 ? -10.426 8.001 13.762 1.00 90.19 101 SER A C 1
ATOM 783 O O . SER A 1 101 ? -10.767 6.874 13.405 1.00 90.19 101 SER A O 1
ATOM 785 N N . GLU A 1 102 ? -9.929 8.894 12.900 1.00 94.12 102 GLU A N 1
ATOM 786 C CA . GLU A 1 102 ? -9.754 8.650 11.471 1.00 94.12 102 GLU A CA 1
ATOM 787 C C . GLU A 1 102 ? -8.437 9.240 10.953 1.00 94.12 102 GLU A C 1
ATOM 789 O O . GLU A 1 102 ? -8.083 10.386 11.243 1.00 94.12 102 GLU A O 1
ATOM 794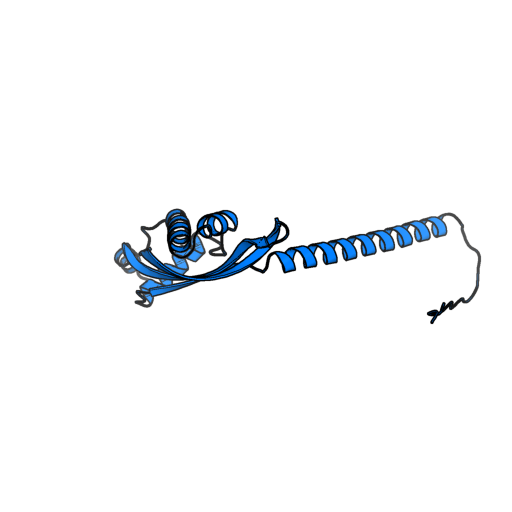 N N . VAL A 1 103 ? -7.728 8.456 10.143 1.00 93.69 103 VAL A N 1
ATOM 795 C CA . VAL A 1 103 ? -6.468 8.825 9.490 1.00 93.69 103 VAL A CA 1
ATOM 796 C C . VAL A 1 103 ? -6.510 8.476 8.004 1.00 93.69 103 VAL A C 1
ATOM 798 O O . VAL A 1 103 ? -7.256 7.597 7.581 1.00 93.69 103 VAL A O 1
ATOM 801 N N . ASN A 1 104 ? -5.708 9.164 7.187 1.00 92.44 104 ASN A N 1
ATOM 802 C CA . ASN A 1 104 ? -5.666 8.952 5.738 1.00 92.44 104 ASN A CA 1
ATOM 803 C C . ASN A 1 104 ? -4.363 8.259 5.329 1.00 92.44 104 ASN A C 1
ATOM 805 O O . ASN A 1 104 ? -3.282 8.726 5.677 1.00 92.44 104 ASN A O 1
ATOM 809 N N . LEU A 1 105 ? -4.474 7.207 4.521 1.00 91.69 105 LEU A N 1
ATOM 810 C CA . LEU A 1 105 ? -3.367 6.532 3.854 1.00 91.69 105 LEU A CA 1
ATOM 811 C C . LEU A 1 105 ? -3.523 6.698 2.341 1.00 91.69 105 LEU A C 1
ATOM 813 O O . LEU A 1 105 ? -4.538 6.304 1.770 1.00 91.69 105 LEU A O 1
ATOM 817 N N . THR A 1 106 ? -2.518 7.275 1.682 1.00 90.81 106 THR A N 1
ATOM 818 C CA . THR A 1 106 ? -2.523 7.448 0.221 1.00 90.81 106 THR A CA 1
ATOM 819 C C . THR A 1 106 ? -1.518 6.508 -0.430 1.00 90.81 106 THR A C 1
ATOM 821 O O . THR A 1 106 ? -0.328 6.565 -0.133 1.00 90.81 106 THR A O 1
ATOM 824 N N . LEU A 1 107 ? -1.992 5.660 -1.341 1.00 89.25 107 LEU A N 1
ATOM 825 C CA . LEU A 1 107 ? -1.179 4.707 -2.092 1.00 89.25 107 LEU A CA 1
ATOM 826 C C . LEU A 1 107 ? -1.085 5.150 -3.550 1.00 89.25 107 LEU A C 1
ATOM 828 O O . LEU A 1 107 ? -2.049 5.037 -4.305 1.00 89.25 107 LEU A O 1
ATOM 832 N N . THR A 1 108 ? 0.087 5.617 -3.966 1.00 87.50 108 THR A N 1
ATOM 833 C CA . THR A 1 108 ? 0.309 6.057 -5.348 1.00 87.50 108 THR A CA 1
ATOM 834 C C . THR A 1 108 ? 1.390 5.213 -5.993 1.00 87.50 108 THR A C 1
ATOM 836 O O . THR A 1 108 ? 2.472 5.041 -5.433 1.00 87.50 108 THR A O 1
ATOM 839 N N . MET A 1 109 ? 1.115 4.712 -7.195 1.00 86.69 109 MET A N 1
ATOM 840 C CA . MET A 1 109 ? 2.114 4.032 -8.011 1.00 86.69 109 MET A CA 1
ATOM 841 C C . MET A 1 109 ? 2.528 4.919 -9.193 1.00 86.69 109 MET A C 1
ATOM 843 O O . MET A 1 109 ? 1.658 5.381 -9.936 1.00 86.69 109 MET A O 1
ATOM 847 N N . PRO A 1 110 ? 3.835 5.155 -9.420 1.00 84.38 110 PRO A N 1
ATOM 848 C CA . PRO A 1 110 ? 4.286 5.874 -10.606 1.00 84.38 110 PRO A CA 1
ATOM 849 C C . PRO A 1 110 ? 3.898 5.108 -11.874 1.00 84.38 110 PRO A C 1
ATOM 851 O O . PRO A 1 110 ? 3.912 3.877 -11.887 1.00 84.38 110 PRO A O 1
ATOM 854 N N . ASN A 1 111 ? 3.583 5.830 -12.957 1.00 85.06 111 ASN A N 1
ATOM 855 C CA . ASN A 1 111 ? 3.257 5.205 -14.240 1.00 85.06 111 ASN A CA 1
ATOM 856 C C . ASN A 1 111 ? 4.442 4.342 -14.711 1.00 85.06 111 ASN A C 1
ATOM 858 O O . ASN A 1 111 ? 5.479 4.904 -15.089 1.00 85.06 111 ASN A O 1
ATOM 862 N N . PRO A 1 112 ? 4.298 3.005 -14.773 1.00 83.69 112 PRO A N 1
ATOM 863 C CA . PRO A 1 112 ? 5.415 2.121 -15.092 1.00 83.69 112 PRO A CA 1
ATOM 864 C C . PRO A 1 112 ? 6.000 2.392 -16.481 1.00 83.69 112 PRO A C 1
ATOM 866 O O . PRO A 1 112 ? 7.198 2.230 -16.699 1.00 83.69 112 PRO A O 1
ATOM 869 N N . SER A 1 113 ? 5.175 2.871 -17.418 1.00 82.19 113 SER A N 1
ATOM 870 C CA . SER A 1 113 ? 5.619 3.245 -18.765 1.00 82.19 113 SER A CA 1
ATOM 871 C C . SER A 1 113 ? 6.622 4.397 -18.738 1.00 82.19 113 SER A C 1
ATOM 873 O O . SER A 1 113 ? 7.549 4.427 -19.544 1.00 82.19 113 SER A O 1
ATOM 875 N N . ASN A 1 114 ? 6.450 5.343 -17.814 1.00 82.88 114 ASN A N 1
ATOM 876 C CA . ASN A 1 114 ? 7.354 6.480 -17.672 1.00 82.88 114 ASN A CA 1
ATOM 877 C C . ASN A 1 114 ? 8.653 6.052 -16.988 1.00 82.88 114 ASN A C 1
ATOM 879 O O . ASN A 1 114 ? 9.725 6.465 -17.423 1.00 82.88 114 ASN A O 1
ATOM 883 N N . THR A 1 115 ? 8.570 5.174 -15.984 1.00 82.69 115 THR A N 1
ATOM 884 C CA . THR A 1 115 ? 9.748 4.621 -15.302 1.00 82.69 115 THR A CA 1
ATOM 885 C C . THR A 1 115 ? 10.649 3.854 -16.271 1.00 82.69 115 THR A C 1
ATOM 887 O O . THR A 1 115 ? 11.853 4.088 -16.286 1.00 82.69 115 THR A O 1
ATOM 890 N N . ILE A 1 116 ? 10.070 3.012 -17.138 1.00 83.88 116 ILE A N 1
ATOM 891 C CA . ILE A 1 116 ? 10.818 2.255 -18.159 1.00 83.88 116 ILE A CA 1
ATOM 892 C C . ILE A 1 116 ? 11.511 3.200 -19.150 1.00 83.88 116 ILE A C 1
ATOM 894 O O . ILE A 1 116 ? 12.690 3.032 -19.447 1.00 83.88 116 ILE A O 1
ATOM 898 N N . LYS A 1 117 ? 10.797 4.218 -19.648 1.00 84.31 117 LYS A N 1
ATOM 899 C CA . LYS A 1 117 ? 11.371 5.200 -20.584 1.00 84.31 117 LYS A CA 1
ATOM 900 C C . LYS A 1 117 ? 12.517 5.993 -19.961 1.00 84.31 117 LYS A C 1
ATOM 902 O O . LYS A 1 117 ? 13.498 6.272 -20.643 1.00 84.31 117 LYS A O 1
ATOM 907 N N . ARG A 1 118 ? 12.387 6.367 -18.686 1.00 85.81 118 ARG A N 1
ATOM 908 C CA . ARG A 1 118 ? 13.431 7.097 -17.964 1.00 85.81 118 ARG A CA 1
ATOM 909 C C . ARG A 1 118 ? 14.681 6.239 -17.785 1.00 85.81 118 ARG A C 1
ATOM 911 O O . ARG A 1 118 ? 15.747 6.705 -18.159 1.00 85.81 118 ARG A O 1
ATOM 918 N N . ALA A 1 119 ? 14.530 4.997 -17.322 1.00 84.31 119 ALA A N 1
ATOM 919 C CA . ALA A 1 119 ? 15.652 4.073 -17.153 1.00 84.31 119 ALA A CA 1
ATOM 920 C C . ALA A 1 119 ? 16.423 3.871 -18.469 1.00 84.31 119 ALA A C 1
ATOM 922 O O . ALA A 1 119 ? 17.634 4.039 -18.506 1.00 84.31 119 ALA A O 1
ATOM 923 N N . ALA A 1 120 ? 15.717 3.653 -19.585 1.00 89.19 120 ALA A N 1
ATOM 924 C CA . ALA A 1 120 ? 16.359 3.514 -20.894 1.00 89.19 120 ALA A CA 1
ATOM 925 C C . ALA A 1 120 ? 17.132 4.775 -21.328 1.00 89.19 120 ALA A C 1
ATOM 927 O O . ALA A 1 120 ? 18.187 4.680 -21.953 1.00 89.19 120 ALA A O 1
ATOM 928 N N . LYS A 1 121 ? 16.616 5.969 -21.006 1.00 90.44 121 LYS A N 1
ATOM 929 C CA . LYS A 1 121 ? 17.310 7.232 -21.287 1.00 90.44 121 LYS A CA 1
ATOM 930 C C . LYS A 1 121 ? 18.558 7.391 -20.413 1.00 90.44 121 LYS A C 1
ATOM 932 O O . LYS A 1 121 ? 19.576 7.861 -20.910 1.00 90.44 121 LYS A O 1
ATOM 937 N N . GLU A 1 122 ? 18.477 7.025 -19.139 1.00 92.06 122 GLU A N 1
ATOM 938 C CA . GLU A 1 122 ? 19.606 7.064 -18.202 1.00 92.06 122 GLU A CA 1
ATOM 939 C C . GLU A 1 122 ? 20.710 6.083 -18.619 1.00 92.06 122 GLU A C 1
ATOM 941 O O . GLU A 1 122 ? 21.870 6.485 -18.689 1.00 92.06 122 GLU A O 1
ATOM 946 N N . ASP A 1 123 ? 20.353 4.861 -19.020 1.00 92.50 123 ASP A N 1
ATOM 947 C CA . ASP A 1 123 ? 21.298 3.866 -19.542 1.00 92.50 123 ASP A CA 1
ATOM 948 C C . ASP A 1 123 ? 21.994 4.354 -20.817 1.00 92.50 123 ASP A C 1
ATOM 950 O O . ASP A 1 123 ? 23.210 4.217 -20.964 1.00 92.50 123 ASP A O 1
ATOM 954 N N . LEU A 1 124 ? 21.242 4.979 -21.731 1.00 93.19 124 LEU A N 1
ATOM 955 C CA . LEU A 1 124 ? 21.807 5.550 -22.953 1.00 93.19 124 LEU A CA 1
ATOM 956 C C . LEU A 1 124 ? 22.822 6.658 -22.640 1.00 93.19 124 LEU A C 1
ATOM 958 O O . LEU A 1 124 ? 23.893 6.716 -23.246 1.00 93.19 124 LEU A O 1
ATOM 962 N N . LEU A 1 125 ? 22.499 7.528 -21.682 1.00 94.81 125 LEU A N 1
ATOM 963 C CA . LEU A 1 125 ? 23.403 8.588 -21.239 1.00 94.81 125 LEU A CA 1
ATOM 964 C C . LEU A 1 125 ? 24.655 8.016 -20.563 1.00 94.81 125 LEU A C 1
ATOM 966 O O . LEU A 1 125 ? 25.759 8.484 -20.843 1.00 94.81 125 LEU A O 1
ATOM 970 N N . ALA A 1 126 ? 24.506 6.989 -19.726 1.00 93.62 126 ALA A N 1
ATOM 971 C CA . ALA A 1 126 ? 25.624 6.314 -19.074 1.00 93.62 126 ALA A CA 1
ATOM 972 C C . ALA A 1 126 ? 26.556 5.637 -20.092 1.00 93.62 126 ALA A C 1
ATOM 974 O O . ALA A 1 126 ? 27.776 5.789 -20.009 1.00 93.62 126 ALA A O 1
ATOM 975 N N . ALA A 1 127 ? 25.995 4.960 -21.098 1.00 93.94 127 ALA A N 1
ATOM 976 C CA . ALA A 1 127 ? 26.764 4.343 -22.176 1.00 93.94 127 ALA A CA 1
ATOM 977 C C . ALA A 1 127 ? 27.553 5.385 -22.984 1.00 93.94 127 ALA A C 1
ATOM 979 O O . ALA A 1 127 ? 28.736 5.191 -23.271 1.00 93.94 127 ALA A O 1
ATOM 980 N N . HIS A 1 128 ? 26.928 6.523 -23.300 1.00 92.94 128 HIS A N 1
ATOM 981 C CA . HIS A 1 128 ? 27.600 7.620 -23.992 1.00 92.94 128 HIS A CA 1
ATOM 982 C C . HIS A 1 128 ? 28.736 8.223 -23.150 1.00 92.94 128 HIS A C 1
ATOM 984 O O . HIS A 1 128 ? 29.837 8.431 -23.661 1.00 92.94 128 HIS A O 1
ATOM 990 N N . ALA A 1 129 ? 28.513 8.442 -21.851 1.00 94.00 129 ALA A N 1
ATOM 991 C CA . ALA A 1 129 ? 29.547 8.931 -20.941 1.00 94.00 129 ALA A CA 1
ATOM 992 C C . ALA A 1 129 ? 30.738 7.961 -20.850 1.00 94.00 129 ALA A C 1
ATOM 994 O O . ALA A 1 129 ? 31.888 8.394 -20.940 1.00 94.00 129 ALA A O 1
ATOM 995 N N . ALA A 1 130 ? 30.478 6.654 -20.745 1.00 93.19 130 ALA A N 1
ATOM 996 C CA . ALA A 1 130 ? 31.518 5.628 -20.719 1.00 93.19 130 ALA A CA 1
ATOM 997 C C . ALA A 1 130 ? 32.329 5.599 -22.024 1.00 93.19 130 ALA A C 1
ATOM 999 O O . ALA A 1 130 ? 33.558 5.549 -21.989 1.00 93.19 130 ALA A O 1
ATOM 1000 N N . HIS A 1 131 ? 31.662 5.701 -23.176 1.00 93.50 131 HIS A N 1
ATOM 1001 C CA . HIS A 1 131 ? 32.325 5.765 -24.478 1.00 93.50 131 HIS A CA 1
ATOM 1002 C C . HIS A 1 131 ? 33.227 7.003 -24.604 1.00 93.50 131 HIS A C 1
ATOM 1004 O O . HIS A 1 131 ? 34.388 6.888 -24.997 1.00 93.50 131 HIS A O 1
ATOM 1010 N N . GLN A 1 132 ? 32.744 8.182 -24.197 1.00 92.25 132 GLN A N 1
ATOM 1011 C CA . GLN A 1 132 ? 33.553 9.404 -24.189 1.00 92.25 132 GLN A CA 1
ATOM 1012 C C . GLN A 1 132 ? 34.759 9.306 -23.245 1.00 92.25 132 GLN A C 1
ATOM 1014 O O . GLN A 1 132 ? 35.853 9.754 -23.592 1.00 92.25 132 GLN A O 1
ATOM 1019 N N . GLN A 1 133 ? 34.584 8.724 -22.056 1.00 91.31 133 GLN A N 1
ATOM 1020 C CA . GLN A 1 133 ? 35.685 8.495 -21.116 1.00 91.31 133 GLN A CA 1
ATOM 1021 C C . GLN A 1 133 ? 36.720 7.522 -21.686 1.00 91.31 133 GLN A C 1
ATOM 1023 O O . GLN A 1 133 ? 37.918 7.792 -21.596 1.00 91.31 133 GLN A O 1
ATOM 1028 N N . ALA A 1 134 ? 36.275 6.437 -22.324 1.00 90.00 134 ALA A N 1
ATOM 1029 C CA . ALA A 1 134 ? 37.156 5.479 -22.981 1.00 90.00 134 ALA A CA 1
ATOM 1030 C C . ALA A 1 134 ? 37.958 6.141 -24.109 1.00 90.00 134 ALA A C 1
ATOM 1032 O O . ALA A 1 134 ? 39.179 5.996 -24.146 1.00 90.00 134 ALA A O 1
ATOM 1033 N N . MET A 1 135 ? 37.312 6.942 -24.963 1.00 87.00 135 MET A N 1
ATOM 1034 C CA . MET A 1 135 ? 37.996 7.691 -26.023 1.00 87.00 135 MET A CA 1
ATOM 1035 C C . MET A 1 135 ? 39.060 8.637 -25.458 1.00 87.00 135 MET A C 1
ATOM 1037 O O . MET A 1 135 ? 40.212 8.596 -25.893 1.00 87.00 135 MET A O 1
ATOM 1041 N N . LYS A 1 136 ? 38.726 9.421 -24.425 1.00 86.00 136 LYS A N 1
ATOM 1042 C CA . LYS A 1 136 ? 39.690 10.305 -23.748 1.00 86.00 136 LYS A CA 1
ATOM 1043 C C . LYS A 1 136 ? 40.870 9.529 -23.158 1.00 86.00 136 LYS A C 1
ATOM 1045 O O . LYS A 1 136 ? 42.011 9.948 -23.331 1.00 86.00 136 LYS A O 1
ATOM 1050 N N . ALA A 1 137 ? 40.623 8.387 -22.518 1.00 79.88 137 ALA A N 1
ATOM 1051 C CA . ALA A 1 137 ? 41.677 7.544 -21.956 1.00 79.88 137 ALA A CA 1
ATOM 1052 C C . ALA A 1 137 ? 42.580 6.930 -23.042 1.00 79.88 137 ALA A C 1
ATOM 1054 O O . ALA A 1 137 ? 43.801 6.885 -22.877 1.00 79.88 137 ALA A O 1
ATOM 1055 N N . THR A 1 138 ? 42.012 6.501 -24.174 1.00 75.12 138 THR A N 1
ATOM 1056 C CA . THR A 1 138 ? 42.794 5.965 -25.300 1.00 75.12 138 THR A CA 1
ATOM 1057 C C . THR A 1 138 ? 43.638 7.034 -25.988 1.00 75.12 138 THR A C 1
ATOM 1059 O O . THR A 1 138 ? 44.794 6.770 -26.319 1.00 75.12 138 THR A O 1
ATOM 1062 N N . SER A 1 139 ? 43.117 8.255 -26.139 1.00 69.19 139 SER A N 1
ATOM 1063 C CA . SER A 1 139 ? 43.871 9.379 -26.702 1.00 69.19 139 SER A CA 1
ATOM 1064 C C . SER A 1 139 ? 44.969 9.860 -25.753 1.00 69.19 139 SER A C 1
ATOM 1066 O O . SER A 1 139 ? 46.093 10.093 -26.191 1.00 69.19 139 SER A O 1
ATOM 1068 N N . ALA A 1 140 ? 44.700 9.918 -24.444 1.00 66.44 140 ALA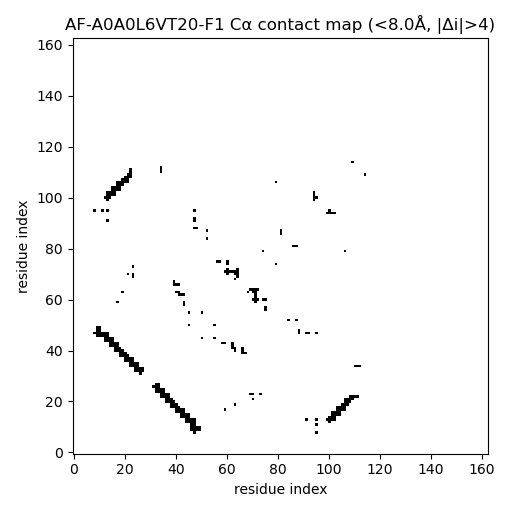 A N 1
ATOM 1069 C CA . ALA A 1 140 ? 45.709 10.253 -23.437 1.00 66.44 140 ALA A CA 1
ATOM 1070 C C . ALA A 1 140 ? 46.869 9.242 -23.420 1.00 66.44 140 ALA A C 1
ATOM 1072 O O . ALA A 1 140 ? 48.027 9.634 -23.312 1.00 66.44 140 ALA A O 1
ATOM 1073 N N . LYS A 1 141 ? 46.578 7.946 -23.601 1.00 60.44 141 LYS A N 1
ATOM 1074 C CA . LYS A 1 141 ? 47.606 6.896 -23.640 1.00 60.44 141 LYS A CA 1
ATOM 1075 C C . LYS A 1 141 ? 48.413 6.875 -24.940 1.00 60.44 141 LYS A C 1
ATOM 1077 O O . LYS A 1 141 ? 49.578 6.489 -24.925 1.00 60.44 141 LYS A O 1
ATOM 1082 N N . ARG A 1 142 ? 47.823 7.311 -26.059 1.00 51.47 142 ARG A N 1
ATOM 1083 C CA . ARG A 1 142 ? 48.555 7.530 -27.319 1.00 51.47 142 ARG A CA 1
ATOM 1084 C C . ARG A 1 142 ? 49.492 8.737 -27.231 1.00 51.47 142 ARG A C 1
ATOM 1086 O O . ARG A 1 142 ? 50.607 8.658 -27.731 1.00 51.47 142 ARG A O 1
ATOM 1093 N N . LYS A 1 143 ? 49.085 9.799 -26.527 1.00 51.75 143 LYS A N 1
ATOM 1094 C CA . LYS A 1 143 ? 49.903 11.005 -26.316 1.00 51.75 143 LYS A CA 1
ATOM 1095 C C . LYS A 1 143 ? 51.051 10.812 -25.312 1.00 51.75 143 LYS A C 1
ATOM 1097 O O . LYS A 1 143 ? 51.980 11.600 -25.305 1.00 51.75 143 LYS A O 1
ATOM 1102 N N . SER A 1 144 ? 51.026 9.754 -24.495 1.00 48.12 144 SER A N 1
ATOM 1103 C CA . SER A 1 144 ? 52.123 9.416 -23.573 1.00 48.12 144 SER A CA 1
ATOM 1104 C C . SER A 1 144 ? 53.155 8.423 -24.140 1.00 48.12 144 SER A C 1
ATOM 1106 O O . SER A 1 144 ? 54.071 8.048 -23.415 1.00 48.12 144 SER A O 1
ATOM 1108 N N . VAL A 1 145 ? 52.986 7.932 -25.378 1.00 47.94 145 VAL A N 1
ATOM 1109 C CA . VAL A 1 145 ? 53.923 6.989 -26.042 1.00 47.94 145 VAL A CA 1
ATOM 1110 C C . VAL A 1 145 ? 54.760 7.661 -27.137 1.00 47.94 145 VAL A C 1
ATOM 1112 O O . VAL A 1 145 ? 55.829 7.162 -27.470 1.00 47.94 145 VAL A O 1
ATOM 1115 N N . VAL A 1 146 ? 54.325 8.802 -27.664 1.00 42.44 146 VAL A N 1
ATOM 1116 C CA . VAL A 1 146 ? 55.100 9.609 -28.612 1.00 42.44 146 VAL A CA 1
ATOM 1117 C C . VAL A 1 146 ? 55.466 10.895 -27.889 1.00 42.44 146 VAL A C 1
ATOM 1119 O O . VAL A 1 146 ? 54.599 11.725 -27.624 1.00 42.44 146 VAL A O 1
ATOM 1122 N N . GLY A 1 147 ? 56.728 10.971 -27.468 1.00 45.25 147 GLY A N 1
ATOM 1123 C CA . GLY A 1 147 ? 57.314 12.189 -26.929 1.00 45.25 147 GLY A CA 1
ATOM 1124 C C . GLY A 1 147 ? 57.266 13.311 -27.960 1.00 45.25 147 GLY A C 1
ATOM 1125 O O . GLY A 1 147 ? 57.332 13.036 -29.154 1.00 45.25 147 GLY A O 1
ATOM 1126 N N . GLU A 1 148 ? 57.083 14.518 -27.426 1.00 49.31 148 GLU A N 1
ATOM 1127 C CA . GLU A 1 148 ? 57.610 15.800 -27.908 1.00 49.31 148 GLU A CA 1
ATOM 1128 C C . GLU A 1 148 ? 57.756 15.925 -29.431 1.00 49.31 148 GLU A C 1
ATOM 1130 O O . GLU A 1 148 ? 58.710 15.413 -29.999 1.00 49.31 148 GLU A O 1
ATOM 1135 N N . ASP A 1 149 ? 56.812 16.616 -30.076 1.00 41.72 149 ASP A N 1
ATOM 1136 C CA . ASP A 1 149 ? 57.134 17.729 -30.980 1.00 41.72 149 ASP A CA 1
ATOM 1137 C C . ASP A 1 149 ? 55.861 18.495 -31.387 1.00 41.72 149 ASP A C 1
ATOM 1139 O O . ASP A 1 149 ? 54.734 18.020 -31.224 1.00 41.72 149 ASP A O 1
ATOM 1143 N N . GLU A 1 150 ? 56.092 19.743 -31.778 1.00 47.50 150 GLU A N 1
ATOM 1144 C CA . GLU A 1 150 ? 55.212 20.911 -31.744 1.00 47.50 150 GLU A CA 1
ATOM 1145 C C . GLU A 1 150 ? 54.151 21.011 -32.866 1.00 47.50 150 GLU A C 1
ATOM 1147 O O . GLU A 1 150 ? 54.264 20.361 -33.901 1.00 47.50 150 GLU A O 1
ATOM 1152 N N . GLU A 1 151 ? 53.186 21.918 -32.620 1.00 45.19 151 GLU A N 1
ATOM 1153 C CA . GLU A 1 151 ? 52.261 22.627 -33.544 1.00 45.19 151 GLU A CA 1
ATOM 1154 C C . GLU A 1 151 ? 51.266 21.734 -34.341 1.00 45.19 151 GLU A C 1
ATOM 1156 O O . GLU A 1 151 ? 51.470 20.547 -34.546 1.00 45.19 151 GLU A O 1
ATOM 1161 N N . ASP A 1 152 ? 50.068 22.144 -34.748 1.00 39.09 152 ASP A N 1
ATOM 1162 C CA . ASP A 1 152 ? 49.559 23.460 -35.096 1.00 39.09 152 ASP A CA 1
ATOM 1163 C C . ASP A 1 152 ? 48.011 23.417 -35.135 1.00 39.09 152 ASP A C 1
ATOM 1165 O O . ASP A 1 152 ? 47.375 22.376 -34.938 1.00 39.09 152 ASP A O 1
ATOM 1169 N N . ASP A 1 153 ? 47.448 24.590 -35.369 1.00 50.03 153 ASP A N 1
ATOM 1170 C CA . ASP A 1 153 ? 46.056 25.023 -35.433 1.00 50.03 153 ASP A CA 1
ATOM 1171 C C . ASP A 1 153 ? 45.052 24.208 -36.299 1.00 50.03 153 ASP A C 1
ATOM 1173 O O . ASP A 1 153 ? 45.403 23.592 -37.299 1.00 50.0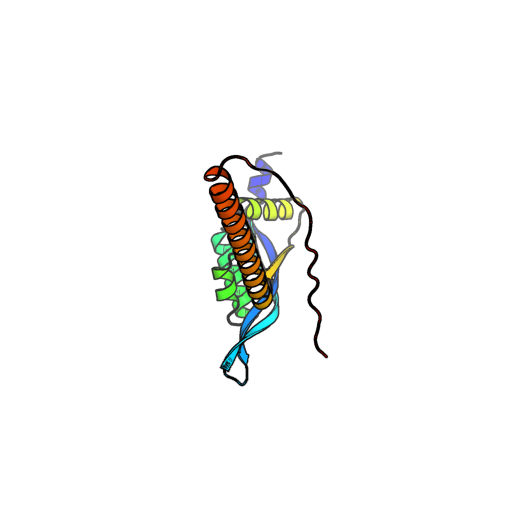3 153 ASP A O 1
ATOM 1177 N N . LEU A 1 154 ? 43.772 24.344 -35.901 1.00 50.88 154 LEU A N 1
ATOM 1178 C CA . LEU A 1 154 ? 42.488 24.210 -36.633 1.00 50.88 154 LEU A CA 1
ATOM 1179 C C . LEU A 1 154 ? 42.137 22.925 -37.423 1.00 50.88 154 LEU A C 1
ATOM 1181 O O . LEU A 1 154 ? 42.811 22.529 -38.360 1.00 50.88 154 LEU A O 1
ATOM 1185 N N . ASP A 1 155 ? 40.931 22.393 -37.169 1.00 45.06 155 ASP A N 1
ATOM 1186 C CA . ASP A 1 155 ? 39.888 22.508 -38.201 1.00 45.06 155 ASP A CA 1
ATOM 1187 C C . ASP A 1 155 ? 38.463 22.373 -37.631 1.00 45.06 155 ASP A C 1
ATOM 1189 O O . ASP A 1 155 ? 38.077 21.393 -36.985 1.00 45.06 155 ASP A O 1
ATOM 1193 N N . ASP A 1 156 ? 37.706 23.442 -37.866 1.00 54.69 156 ASP A N 1
ATOM 1194 C CA . ASP A 1 156 ? 36.256 23.552 -37.791 1.00 54.69 156 ASP A CA 1
ATOM 1195 C C . ASP A 1 156 ? 35.677 22.857 -39.028 1.00 54.69 156 ASP A C 1
ATOM 1197 O O . ASP A 1 156 ? 35.794 23.376 -40.133 1.00 54.69 156 ASP A O 1
ATOM 1201 N N . GLU A 1 157 ? 35.045 21.693 -38.870 1.00 50.34 157 GLU A N 1
ATOM 1202 C CA . GLU A 1 157 ? 34.249 21.104 -39.951 1.00 50.34 157 GLU A CA 1
ATOM 1203 C C . GLU A 1 157 ? 32.813 20.849 -39.488 1.00 50.34 157 GLU A C 1
ATOM 1205 O O . GLU A 1 157 ? 32.381 19.760 -39.100 1.00 50.34 157 GLU A O 1
ATOM 1210 N N . LYS A 1 158 ? 32.058 21.947 -39.536 1.00 56.62 158 LYS A N 1
ATOM 1211 C CA . LYS A 1 158 ? 30.644 21.979 -39.898 1.00 56.62 158 LYS A CA 1
ATOM 1212 C C . LYS A 1 158 ? 30.401 21.085 -41.120 1.00 56.62 158 LYS A C 1
ATOM 1214 O O . LYS A 1 158 ? 30.935 21.366 -42.185 1.00 56.62 158 LYS A O 1
ATOM 1219 N N . LEU A 1 159 ? 29.534 20.078 -40.997 1.00 49.53 159 LEU A N 1
ATOM 1220 C CA . LEU A 1 159 ? 28.969 19.383 -42.156 1.00 49.53 159 LEU A CA 1
ATOM 1221 C C . LEU A 1 159 ? 27.440 19.375 -42.098 1.00 49.53 159 LEU A C 1
ATOM 1223 O O . LEU A 1 159 ? 26.818 19.067 -41.079 1.00 49.53 159 LEU A O 1
ATOM 1227 N N . ASP A 1 160 ? 26.896 19.818 -43.226 1.00 46.66 160 ASP A N 1
ATOM 1228 C CA . ASP A 1 160 ? 25.568 20.360 -43.457 1.00 46.66 160 ASP A CA 1
ATOM 1229 C C . ASP A 1 160 ? 24.429 19.332 -43.452 1.00 46.66 160 ASP A C 1
ATOM 1231 O O . ASP A 1 160 ? 24.581 18.155 -43.785 1.00 46.66 160 ASP A O 1
ATOM 1235 N N . ALA A 1 161 ? 23.240 19.841 -43.125 1.00 48.53 161 ALA A N 1
ATOM 1236 C CA . ALA A 1 161 ? 21.972 19.206 -43.437 1.00 48.53 161 ALA A CA 1
ATOM 1237 C C . ALA A 1 161 ? 21.743 19.229 -44.958 1.00 48.53 161 ALA A C 1
ATOM 1239 O O . ALA A 1 161 ? 21.843 20.281 -45.587 1.00 48.53 161 ALA A O 1
ATOM 1240 N N . VAL A 1 162 ? 21.408 18.071 -45.525 1.00 55.38 162 VAL A N 1
ATOM 1241 C CA . VAL A 1 162 ? 20.867 17.956 -46.883 1.00 55.38 162 VAL A CA 1
ATOM 1242 C C . VAL A 1 162 ? 19.343 18.094 -46.821 1.00 55.38 162 VAL A C 1
AT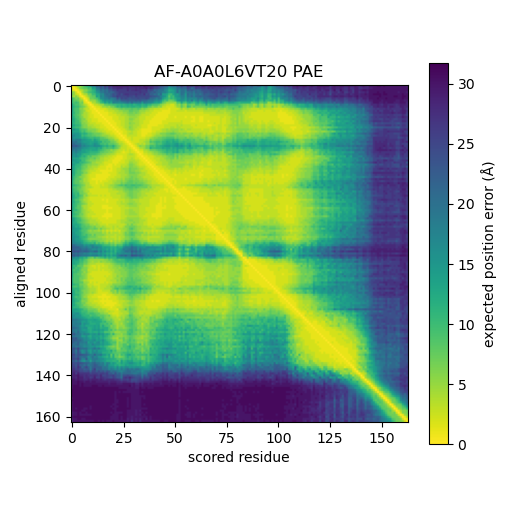OM 1244 O O . VAL A 1 162 ? 18.702 17.420 -46.010 1.00 55.38 162 VAL A O 1
ATOM 1247 N N . ASP A 1 163 ? 18.801 18.998 -47.637 1.00 47.88 163 ASP A N 1
ATOM 1248 C CA . ASP A 1 163 ? 17.378 19.089 -48.003 1.00 47.88 163 ASP A CA 1
ATOM 1249 C C . ASP A 1 163 ? 17.090 18.145 -49.182 1.00 47.88 163 ASP A C 1
ATOM 1251 O O . ASP A 1 163 ? 17.936 18.096 -50.110 1.00 47.88 163 ASP A O 1
#

Radius of gyration: 28.41 Å; Cα contacts (8 Å, |Δi|>4): 169; chains: 1; bounding box: 70×33×80 Å

Mean predicted aligned error: 12.97 Å

Foldseek 3Di:
DDVVVVVVQFQQKAKEKEWEWAWDWDADPVRDTDTDIDIDIWIDIDTQPPQFPVNVLQVSLVRVCVVPNPSSVVSVVVVPPPVDRVSVNVVVVVCVVVVHRYDYDYHYDPRVVVVVVVVVVVVVVVVVVVVVVVVVVVVVVVQVVDDDDDDDDDDDDDDDDDD

Nearest PDB structures (foldseek):
  9f2k-assembly1_A  TM=7.242E-01  e=6.166E+00  Thermochaetoides thermophila DSM 1495
  3b07-assembly1_H  TM=4.681E-01  e=7.961E+00  Staphylococcus aureus subsp. aureus Mu50

Solvent-accessible surface area (backbone atoms only — not comparable to full-atom values): 9806 Å² total; per-residue (Å²): 134,65,76,72,56,65,68,70,49,54,57,43,70,31,34,38,38,37,39,39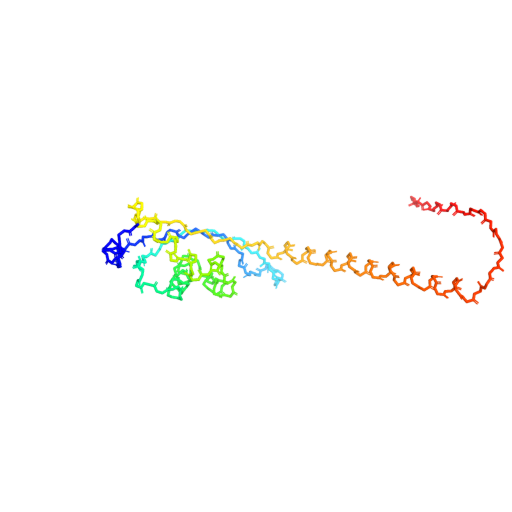,38,39,65,46,84,43,67,47,101,81,72,44,81,41,77,44,80,48,72,56,72,43,68,51,79,41,29,38,92,66,57,47,65,68,53,50,55,51,50,53,20,52,43,42,24,71,73,39,77,73,41,24,66,52,43,68,71,61,62,64,86,70,84,39,68,64,60,53,49,54,54,48,48,55,32,51,78,69,69,40,53,64,48,81,44,78,47,77,52,79,62,63,71,56,54,53,54,48,51,55,52,52,52,51,52,52,51,52,52,50,51,54,52,49,52,52,53,54,53,54,56,54,60,73,72,53,78,90,83,82,88,82,83,88,84,91,78,89,79,81,87,84,132

Sequence (163 aa):
MDPSIELLSLGTPVKVLIKFSLFIPAKNKKDKKTWVGVSDQTQILVEYGLTSFGDLQNWVAVACNTAFANTGSIITKNKFQVDSHVAYLDWLETAVDNGKSEVNLTLTMPNPSNTIKRAAKEDLLAAHAAHQQAMKATSAKRKSVVGEDEEDDLDDEKLDAVD